Protein AF-A0A7X9JJW7-F1 (afdb_monomer)

Foldseek 3Di:
DVVVVVVCVVVVVDDDDDDPDDDDDQDDPDPDPPCSVVVVVVVCVVCVVPDDDDDDDPLPQAPDDDDDDDDPPDDSNHRD

Radius of gyration: 15.91 Å; Cα contacts (8 Å, |Δi|>4): 35; chains: 1; bounding box: 42×30×34 Å

Solvent-accessible surface area (backbone atoms only — not comparable to full-atom values): 5626 Å² total; per-residue (Å²): 136,60,64,65,62,51,49,36,49,76,70,62,74,46,90,80,87,86,68,102,60,95,82,86,88,89,82,74,96,67,90,70,94,74,56,58,66,66,50,51,52,52,54,48,66,71,41,55,87,79,40,94,80,83,87,88,75,90,36,66,88,27,76,59,75,81,91,78,88,87,55,95,86,58,48,58,58,59,54,60

pLDDT: mean 85.74, std 8.98, range [55.62, 95.06]

Secondary structure (DSSP, 8-state):
--HHHHHHHHTT-SPP---SS-------SSSS--SHHHHHHHHHHHHTTTS--------TT-S--S-----TT--HHHH-

Mean predicted aligned error: 6.74 Å

Structure (mmCIF, N/CA/C/O backbone):
data_AF-A0A7X9JJW7-F1
#
_entry.id   AF-A0A7X9JJW7-F1
#
loop_
_atom_site.group_PDB
_atom_site.id
_atom_site.type_symbol
_atom_site.label_atom_id
_atom_site.label_alt_id
_atom_site.label_comp_id
_atom_site.label_asym_id
_atom_site.label_entity_id
_atom_site.label_seq_id
_atom_site.pdbx_PDB_ins_code
_atom_site.Cartn_x
_atom_site.Cartn_y
_atom_site.Cartn_z
_atom_site.occupancy
_atom_site.B_iso_or_equiv
_atom_site.auth_seq_id
_atom_site.auth_comp_id
_atom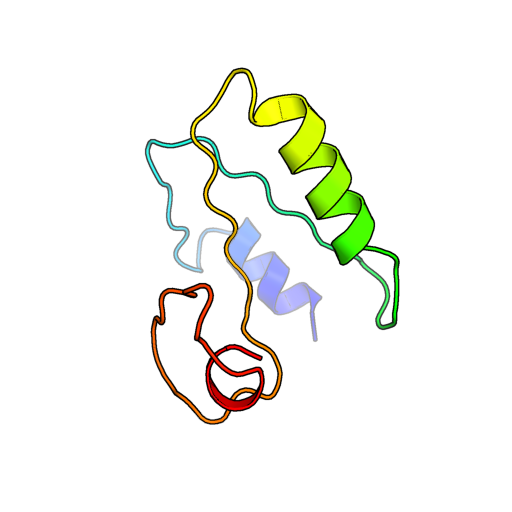_site.auth_asym_id
_atom_site.auth_atom_id
_atom_site.pdbx_PDB_model_num
ATOM 1 N N . MET A 1 1 ? 21.246 -2.576 -13.940 1.00 55.62 1 MET A N 1
ATOM 2 C CA . MET A 1 1 ? 21.051 -1.106 -13.963 1.00 55.62 1 MET A CA 1
ATOM 3 C C . MET A 1 1 ? 20.116 -0.641 -12.825 1.00 55.62 1 MET A C 1
ATOM 5 O O . MET A 1 1 ? 19.209 0.144 -13.048 1.00 55.62 1 MET A O 1
ATOM 9 N N . VAL A 1 2 ? 20.326 -1.125 -11.589 1.00 67.06 2 VAL A N 1
ATOM 10 C CA . VAL A 1 2 ? 19.565 -0.711 -10.382 1.00 67.06 2 VAL A CA 1
ATOM 11 C C . VAL A 1 2 ? 20.401 0.259 -9.532 1.00 67.06 2 VAL A C 1
ATOM 13 O O . VAL A 1 2 ? 19.883 1.257 -9.037 1.00 67.06 2 VAL A O 1
ATOM 16 N N . GLY A 1 3 ? 21.721 0.029 -9.467 1.00 75.69 3 GLY A N 1
ATOM 17 C CA . GLY A 1 3 ? 22.660 0.843 -8.689 1.00 75.69 3 GLY A CA 1
ATOM 18 C C . GLY A 1 3 ? 22.716 2.316 -9.096 1.00 75.69 3 GLY A C 1
ATOM 19 O O . GLY A 1 3 ? 22.740 3.169 -8.223 1.00 75.69 3 GLY A O 1
ATOM 20 N N . PHE A 1 4 ? 22.639 2.635 -10.394 1.00 86.06 4 PHE A N 1
ATOM 21 C CA . PHE A 1 4 ? 22.657 4.031 -10.856 1.00 86.06 4 PHE A CA 1
ATOM 22 C C . PHE A 1 4 ? 21.447 4.825 -10.346 1.00 86.06 4 PHE A C 1
ATOM 24 O O . PHE A 1 4 ? 21.600 5.915 -9.808 1.00 86.06 4 PHE A O 1
ATOM 31 N N . ARG A 1 5 ? 20.239 4.250 -10.420 1.00 84.94 5 ARG A N 1
ATOM 32 C CA . ARG A 1 5 ? 19.028 4.886 -9.881 1.00 84.94 5 ARG A CA 1
ATOM 33 C C . ARG A 1 5 ? 19.119 5.064 -8.363 1.00 84.94 5 ARG A C 1
ATOM 35 O O . ARG A 1 5 ? 18.766 6.127 -7.872 1.00 84.94 5 ARG A O 1
ATOM 42 N N . HIS A 1 6 ? 19.596 4.054 -7.631 1.00 84.75 6 HIS A N 1
ATOM 43 C CA . HIS A 1 6 ? 19.792 4.160 -6.178 1.00 84.75 6 HIS A CA 1
ATOM 44 C C . HIS A 1 6 ? 20.815 5.246 -5.823 1.00 84.75 6 HIS A C 1
ATOM 46 O O . HIS A 1 6 ? 20.571 6.041 -4.925 1.00 84.75 6 HIS A O 1
ATOM 52 N N . MET A 1 7 ? 21.916 5.326 -6.572 1.00 84.81 7 MET A N 1
ATOM 53 C CA . MET A 1 7 ? 22.943 6.352 -6.404 1.00 84.81 7 MET A CA 1
ATOM 54 C C . MET A 1 7 ? 22.368 7.763 -6.579 1.00 84.81 7 MET A C 1
ATOM 56 O O . MET A 1 7 ? 22.641 8.626 -5.756 1.00 84.81 7 MET A O 1
ATOM 60 N N . LEU A 1 8 ? 21.513 7.987 -7.583 1.00 87.62 8 LEU A N 1
ATOM 61 C CA . LEU A 1 8 ? 20.862 9.286 -7.792 1.00 87.62 8 LEU A CA 1
ATOM 62 C C . LEU A 1 8 ? 19.898 9.679 -6.656 1.00 87.62 8 LEU A C 1
ATOM 64 O O . LEU A 1 8 ? 19.789 10.864 -6.349 1.00 87.62 8 LEU A O 1
ATOM 68 N N . TYR A 1 9 ? 19.213 8.718 -6.023 1.00 86.31 9 TYR A N 1
ATOM 69 C CA . TYR A 1 9 ? 18.427 8.993 -4.810 1.00 86.31 9 TYR A CA 1
ATOM 70 C C . TYR A 1 9 ? 19.331 9.295 -3.609 1.00 86.31 9 TYR A C 1
ATOM 72 O O . TYR A 1 9 ? 19.086 10.266 -2.904 1.00 86.31 9 TYR A O 1
ATOM 80 N N . ASN A 1 10 ? 20.403 8.521 -3.410 1.00 85.62 10 ASN A N 1
ATOM 81 C CA . ASN A 1 10 ? 21.343 8.726 -2.301 1.00 85.62 10 ASN A CA 1
ATOM 82 C C . ASN A 1 10 ? 22.094 10.063 -2.400 1.00 85.62 10 ASN A C 1
ATOM 84 O O . ASN A 1 10 ? 22.404 10.668 -1.382 1.00 85.62 10 ASN A O 1
ATOM 88 N N . MET A 1 11 ? 22.380 10.528 -3.619 1.00 88.06 11 MET A N 1
ATOM 89 C CA . MET A 1 11 ? 23.003 11.830 -3.883 1.00 88.06 11 MET A CA 1
ATOM 90 C C . MET A 1 11 ? 22.008 13.003 -3.805 1.00 88.06 11 MET A C 1
ATOM 92 O O . MET A 1 11 ? 22.406 14.140 -4.031 1.00 88.06 11 MET A O 1
ATOM 96 N N . GLY A 1 12 ? 20.718 12.750 -3.543 1.00 84.25 12 GLY A N 1
ATOM 97 C CA . GLY A 1 12 ? 19.681 13.788 -3.487 1.00 84.25 12 GLY A CA 1
ATOM 98 C C . GLY A 1 12 ? 19.329 14.417 -4.842 1.00 84.25 12 GLY A C 1
ATOM 99 O O . GLY A 1 12 ? 18.651 15.438 -4.887 1.00 84.25 12 GLY A O 1
ATOM 100 N N . ILE A 1 13 ? 19.774 13.821 -5.954 1.00 88.69 13 ILE A N 1
ATOM 101 C CA . ILE A 1 13 ? 19.527 14.333 -7.313 1.00 88.69 13 ILE A CA 1
ATOM 102 C C . ILE A 1 13 ? 18.071 14.083 -7.725 1.00 88.69 13 ILE A C 1
ATOM 104 O O . ILE A 1 13 ? 17.457 14.900 -8.409 1.00 88.69 13 ILE A O 1
ATOM 108 N N . LEU A 1 14 ? 17.507 12.940 -7.325 1.00 86.56 14 LEU A N 1
ATOM 109 C CA . LEU A 1 14 ? 16.099 12.630 -7.564 1.00 86.56 14 LEU A CA 1
ATOM 110 C C . LEU 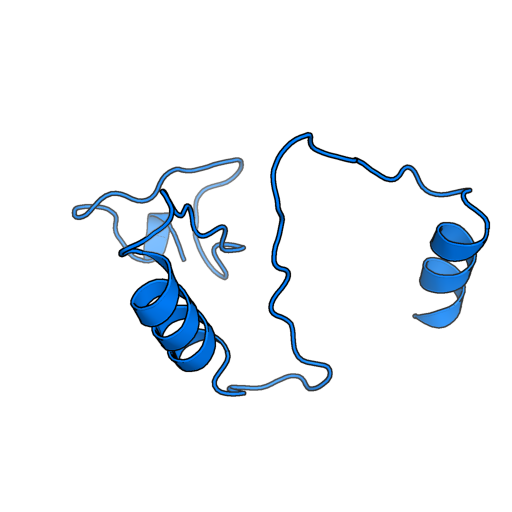A 1 14 ? 15.229 13.181 -6.437 1.00 86.56 14 LEU A C 1
ATOM 112 O O . LEU A 1 14 ? 15.508 12.971 -5.260 1.00 86.56 14 LEU A O 1
ATOM 116 N N . GLN A 1 15 ? 14.132 13.833 -6.820 1.00 82.44 15 GLN A N 1
ATOM 117 C CA . GLN A 1 15 ? 13.209 14.462 -5.886 1.00 82.44 15 GLN A CA 1
ATOM 118 C C . GLN A 1 15 ? 12.572 13.423 -4.950 1.00 82.44 15 GLN A C 1
ATOM 120 O O . GLN A 1 15 ? 11.930 12.465 -5.398 1.00 82.44 15 GLN A O 1
ATOM 125 N N . MET A 1 16 ? 12.731 13.641 -3.647 1.00 83.62 16 MET A N 1
ATOM 126 C CA . MET A 1 16 ? 12.060 12.887 -2.594 1.00 83.62 16 MET A CA 1
ATOM 127 C C . MET A 1 16 ? 10.828 13.668 -2.136 1.00 83.62 16 MET A C 1
ATOM 129 O O . MET A 1 16 ? 10.841 14.898 -2.099 1.00 83.62 16 MET A O 1
ATOM 133 N N . LYS A 1 17 ? 9.739 12.960 -1.843 1.00 88.31 17 LYS A N 1
ATOM 134 C CA . LYS A 1 17 ? 8.529 13.560 -1.280 1.00 88.31 17 LYS A CA 1
ATOM 135 C C . LYS A 1 17 ? 8.377 13.073 0.146 1.00 88.31 17 LYS A C 1
ATOM 137 O O . LYS A 1 17 ? 8.344 11.866 0.372 1.00 88.31 17 LYS A O 1
ATOM 142 N N . GLU A 1 18 ? 8.262 14.018 1.062 1.00 86.88 18 GLU A N 1
ATOM 143 C CA . GLU A 1 18 ? 7.962 13.762 2.462 1.00 86.88 18 GLU A CA 1
ATOM 144 C C . GLU A 1 18 ? 6.513 14.140 2.743 1.00 86.88 18 GLU A C 1
ATOM 146 O O . GLU A 1 18 ? 5.953 15.049 2.125 1.00 86.88 18 GLU A O 1
ATOM 151 N N . TYR A 1 19 ? 5.900 13.411 3.666 1.00 88.81 19 TYR A N 1
ATOM 152 C CA . TYR A 1 19 ? 4.527 13.633 4.085 1.00 88.81 19 TYR A CA 1
ATOM 153 C C . TYR A 1 19 ? 4.503 13.772 5.609 1.00 88.81 19 TYR A C 1
ATOM 155 O O . TYR A 1 19 ? 5.262 13.079 6.284 1.00 88.81 19 TYR A O 1
ATOM 163 N N . PRO A 1 20 ? 3.618 14.610 6.175 1.00 90.62 20 PRO A N 1
ATOM 164 C CA . PRO A 1 20 ? 3.535 14.835 7.621 1.00 90.62 20 PRO A CA 1
ATOM 165 C C . PRO A 1 20 ? 2.867 13.675 8.386 1.00 90.62 20 PRO A C 1
ATOM 167 O O . PRO A 1 20 ? 2.497 13.835 9.545 1.00 90.62 20 PRO A O 1
ATOM 170 N N . LEU A 1 21 ? 2.671 12.522 7.740 1.00 91.75 21 LEU A N 1
ATOM 171 C CA . LEU A 1 21 ? 2.021 11.339 8.298 1.00 91.75 21 LEU A CA 1
ATOM 172 C C . LEU A 1 21 ? 2.980 10.140 8.282 1.00 91.75 21 LEU A C 1
ATOM 174 O O . LEU A 1 21 ? 3.807 10.038 7.372 1.00 91.75 21 LEU A O 1
ATOM 178 N N . PRO A 1 22 ? 2.876 9.219 9.256 1.00 89.81 22 PRO A N 1
ATOM 179 C CA . PRO A 1 22 ? 3.714 8.028 9.285 1.00 89.81 22 PRO A CA 1
ATOM 180 C C . PRO A 1 22 ? 3.408 7.128 8.081 1.00 89.81 22 PRO A C 1
ATOM 182 O O . PRO A 1 22 ? 2.258 6.764 7.839 1.00 89.81 22 PRO A O 1
ATOM 185 N N . ILE A 1 23 ? 4.447 6.753 7.329 1.00 91.38 23 ILE A N 1
ATOM 186 C CA . ILE A 1 23 ? 4.339 5.879 6.153 1.00 91.38 23 ILE A CA 1
ATOM 187 C C . ILE A 1 23 ? 5.108 4.586 6.414 1.00 91.38 23 ILE A C 1
ATOM 189 O O . ILE A 1 23 ? 6.310 4.611 6.677 1.00 91.38 23 ILE A O 1
ATOM 193 N N . LEU A 1 24 ? 4.421 3.451 6.274 1.00 90.50 24 LEU A N 1
ATOM 194 C CA . LEU A 1 24 ? 5.023 2.123 6.341 1.00 90.50 24 LEU A CA 1
ATOM 195 C C . LEU A 1 24 ? 5.084 1.494 4.943 1.00 90.50 24 LEU A C 1
ATOM 197 O O . LEU A 1 24 ? 4.061 1.142 4.356 1.00 90.50 24 LEU A O 1
ATOM 201 N N . CYS A 1 25 ? 6.294 1.324 4.411 1.00 88.81 25 CYS A N 1
ATOM 202 C CA . CYS A 1 25 ? 6.521 0.691 3.112 1.00 88.81 25 CYS A CA 1
ATOM 203 C C . CYS A 1 25 ? 6.781 -0.813 3.273 1.00 88.81 25 CYS A C 1
ATOM 205 O O . CYS A 1 25 ? 7.845 -1.210 3.742 1.00 88.81 25 CYS A O 1
ATOM 207 N N . VAL A 1 26 ? 5.849 -1.657 2.818 1.00 86.88 26 VAL A N 1
ATOM 208 C CA . VAL A 1 26 ? 6.018 -3.121 2.808 1.00 86.88 26 VAL A CA 1
ATOM 209 C C . VAL A 1 26 ? 6.433 -3.589 1.411 1.00 86.88 26 VAL A C 1
ATOM 211 O O . VAL A 1 26 ? 5.660 -3.530 0.455 1.00 86.88 26 VAL A O 1
ATOM 214 N N . GLY A 1 27 ? 7.675 -4.055 1.283 1.00 82.19 27 GLY A N 1
ATOM 215 C CA . GLY A 1 27 ? 8.265 -4.526 0.028 1.00 82.19 27 GLY A CA 1
ATOM 216 C C . GLY A 1 27 ? 8.853 -5.931 0.143 1.00 82.19 27 GLY A C 1
ATOM 217 O O . GLY A 1 27 ? 8.928 -6.502 1.223 1.00 82.19 27 GLY A O 1
ATOM 218 N N . ASN A 1 28 ? 9.277 -6.503 -0.986 1.00 77.00 28 ASN A N 1
ATOM 219 C CA . ASN A 1 28 ? 10.128 -7.693 -0.991 1.00 77.00 28 ASN A CA 1
ATOM 220 C C . ASN A 1 28 ? 11.256 -7.511 -2.004 1.00 77.00 28 ASN A C 1
ATOM 222 O O . ASN A 1 28 ? 11.046 -6.876 -3.037 1.00 77.00 28 ASN A O 1
ATOM 226 N N . ILE A 1 29 ? 12.409 -8.113 -1.727 1.00 71.12 29 ILE A N 1
ATOM 227 C CA . ILE A 1 29 ? 13.585 -8.084 -2.605 1.00 71.12 29 ILE A CA 1
ATOM 228 C C . ILE A 1 29 ? 13.417 -9.085 -3.765 1.00 71.12 29 ILE A C 1
ATOM 230 O O . ILE A 1 29 ? 13.881 -8.837 -4.876 1.00 71.12 29 ILE A O 1
ATOM 234 N N . THR A 1 30 ? 12.685 -10.181 -3.539 1.00 68.94 30 THR A N 1
ATOM 235 C CA . THR A 1 30 ? 12.469 -11.257 -4.521 1.00 68.94 30 THR A CA 1
ATOM 236 C C . THR A 1 30 ? 11.163 -11.081 -5.307 1.00 68.94 30 THR A C 1
ATOM 238 O O . THR A 1 30 ? 10.116 -10.727 -4.746 1.00 68.94 30 THR A O 1
ATOM 241 N N . VAL A 1 31 ? 11.200 -11.383 -6.610 1.00 57.16 31 VAL A N 1
ATOM 242 C CA . VAL A 1 31 ? 10.009 -11.466 -7.474 1.00 57.16 31 VAL A CA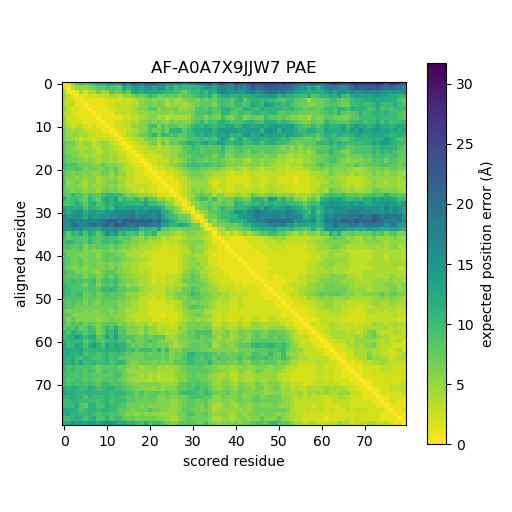 1
ATOM 243 C C . VAL A 1 31 ? 9.283 -12.801 -7.249 1.00 57.16 31 VAL A C 1
ATOM 245 O O . VAL A 1 31 ? 9.903 -13.856 -7.299 1.00 57.16 31 VAL A O 1
ATOM 248 N N . GLY A 1 32 ? 7.977 -12.766 -6.960 1.00 60.59 32 GLY A N 1
ATOM 249 C CA . GLY A 1 32 ? 7.170 -13.960 -6.661 1.00 60.59 32 GLY A CA 1
ATOM 250 C C . GLY A 1 32 ? 6.144 -13.742 -5.542 1.00 60.59 32 GLY A C 1
ATOM 251 O O . GLY A 1 32 ? 6.134 -12.690 -4.897 1.00 60.59 32 GLY A O 1
ATOM 252 N N . GLY A 1 33 ? 5.263 -14.728 -5.329 1.00 61.53 33 GLY A N 1
ATOM 253 C CA . GLY A 1 33 ? 4.222 -14.741 -4.292 1.00 61.53 33 GLY A CA 1
ATOM 254 C C . GLY A 1 33 ? 4.811 -14.834 -2.885 1.00 61.53 33 GLY A C 1
ATOM 255 O O . GLY A 1 33 ? 4.817 -15.887 -2.267 1.00 61.53 33 GLY A O 1
ATOM 256 N N . THR A 1 34 ? 5.352 -13.727 -2.388 1.00 59.59 34 THR A N 1
ATOM 257 C CA . THR A 1 34 ? 6.202 -13.701 -1.188 1.00 59.59 34 THR A CA 1
ATOM 258 C C . THR A 1 34 ? 5.435 -13.325 0.076 1.00 59.59 34 THR A C 1
ATOM 260 O O . THR A 1 34 ? 5.960 -12.604 0.917 1.00 59.59 34 THR A O 1
ATOM 263 N N . GLY A 1 35 ? 4.155 -13.696 0.160 1.00 70.75 35 GLY A N 1
ATOM 264 C CA . GLY A 1 35 ? 3.332 -13.451 1.349 1.00 70.75 35 GLY A CA 1
ATOM 265 C C . GLY A 1 35 ? 3.146 -11.976 1.740 1.00 70.75 35 GLY A C 1
ATOM 266 O O . GLY A 1 35 ? 2.752 -11.701 2.867 1.00 70.75 35 GLY A O 1
ATOM 267 N N . LYS A 1 36 ? 3.400 -11.012 0.840 1.00 82.75 36 LYS A N 1
ATOM 268 C CA . LYS A 1 36 ? 3.249 -9.577 1.154 1.00 82.75 36 LYS A CA 1
ATOM 269 C C . LYS A 1 36 ? 1.821 -9.232 1.575 1.00 82.75 36 LYS A C 1
ATOM 271 O O . LYS A 1 36 ? 1.648 -8.536 2.562 1.00 82.75 36 LYS A O 1
ATOM 276 N N . THR A 1 37 ? 0.818 -9.747 0.863 1.00 83.44 37 THR A N 1
ATOM 277 C CA . THR A 1 37 ? -0.600 -9.511 1.178 1.00 83.44 37 THR A CA 1
ATOM 278 C C . THR A 1 37 ? -0.978 -9.995 2.584 1.00 83.44 37 THR A C 1
ATOM 280 O O . THR A 1 37 ? -1.398 -9.152 3.372 1.00 83.44 37 THR A O 1
ATOM 283 N N . PRO A 1 38 ? -0.747 -11.269 2.973 1.00 85.38 38 PRO A N 1
ATOM 284 C CA . PRO A 1 38 ? -1.057 -11.703 4.337 1.00 85.38 38 PRO A CA 1
ATOM 285 C C . PRO A 1 38 ? -0.223 -10.976 5.404 1.00 85.38 38 PRO A C 1
ATOM 287 O O . PRO A 1 38 ? -0.703 -10.752 6.510 1.00 85.38 38 PRO A O 1
ATOM 290 N N . HIS A 1 39 ? 1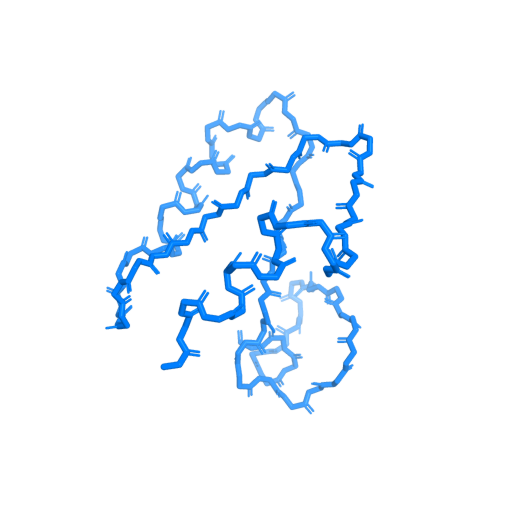.003 -10.546 5.084 1.00 88.56 39 HIS A N 1
ATOM 291 C CA . HIS A 1 39 ? 1.806 -9.745 6.010 1.00 88.56 39 HIS A CA 1
ATOM 292 C C . HIS A 1 39 ? 1.235 -8.333 6.224 1.00 88.56 39 HIS A C 1
ATOM 294 O O . HIS A 1 39 ? 1.161 -7.867 7.358 1.00 88.56 39 HIS A O 1
ATOM 300 N N . VAL A 1 40 ? 0.788 -7.664 5.155 1.00 90.56 40 VAL A N 1
ATOM 301 C CA . VAL A 1 40 ? 0.106 -6.363 5.250 1.00 90.56 40 VAL A CA 1
ATOM 302 C C . VAL A 1 40 ? -1.178 -6.500 6.065 1.00 90.56 40 VAL A C 1
ATOM 304 O O . VAL A 1 40 ? -1.407 -5.690 6.957 1.00 90.56 40 VAL A O 1
ATOM 307 N N . GLU A 1 41 ? -1.979 -7.541 5.828 1.00 90.50 41 GLU A N 1
ATOM 308 C CA . GLU A 1 41 ? -3.192 -7.800 6.615 1.00 90.50 41 GLU A CA 1
ATOM 309 C C . GLU A 1 41 ? -2.892 -7.988 8.107 1.00 90.50 41 GLU A C 1
ATOM 311 O O . GLU A 1 41 ? -3.612 -7.446 8.944 1.00 90.50 41 GLU A O 1
ATOM 316 N N . ALA A 1 42 ? -1.822 -8.709 8.457 1.00 91.62 42 ALA 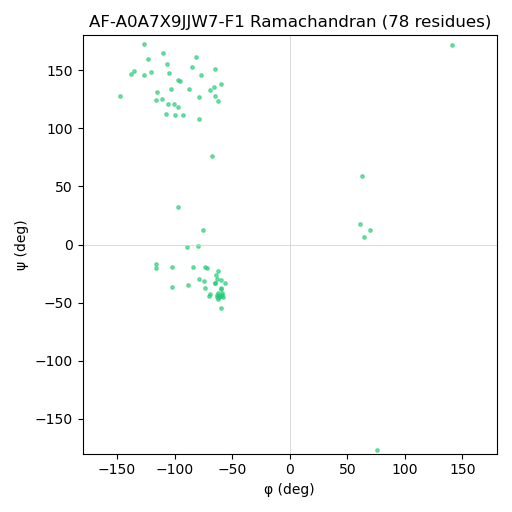A N 1
ATOM 317 C CA . ALA A 1 42 ? -1.408 -8.878 9.849 1.00 91.62 42 ALA A CA 1
ATOM 318 C C . ALA A 1 42 ? -1.040 -7.537 10.508 1.00 91.62 42 ALA A C 1
ATOM 320 O O . ALA A 1 42 ? -1.503 -7.249 11.610 1.00 91.62 42 ALA A O 1
ATOM 321 N N . ILE A 1 43 ? -0.275 -6.686 9.815 1.00 92.12 43 ILE A N 1
ATOM 322 C CA . ILE A 1 43 ? 0.088 -5.349 10.310 1.00 92.12 43 ILE A CA 1
ATOM 323 C C . ILE A 1 43 ? -1.159 -4.484 10.511 1.00 92.12 43 ILE A C 1
ATOM 325 O O . ILE A 1 43 ? -1.314 -3.863 11.561 1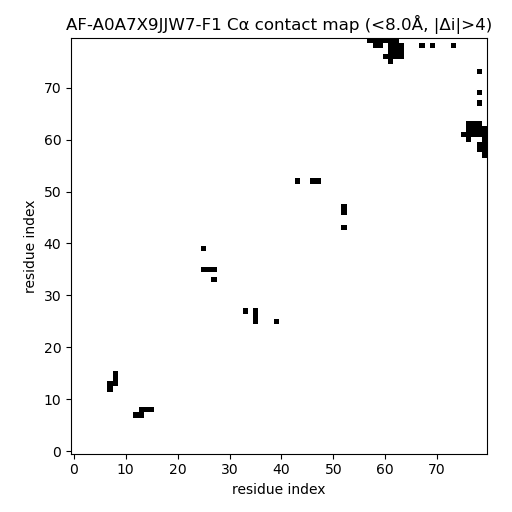.00 92.12 43 ILE A O 1
ATOM 329 N N . VAL A 1 44 ? -2.062 -4.456 9.524 1.00 93.19 44 VAL A N 1
ATOM 330 C CA . VAL A 1 44 ? -3.315 -3.696 9.619 1.00 93.19 44 VAL A CA 1
ATOM 331 C C . VAL A 1 44 ? -4.121 -4.171 10.823 1.00 93.19 44 VAL A C 1
ATOM 333 O O . VAL A 1 44 ? -4.563 -3.345 11.612 1.00 93.19 44 VAL A O 1
ATOM 336 N N . ARG A 1 45 ? -4.243 -5.489 11.030 1.00 94.12 45 ARG A N 1
ATOM 337 C CA . ARG A 1 45 ? -4.976 -6.052 12.172 1.00 94.12 45 ARG A CA 1
ATOM 338 C C . ARG A 1 45 ? -4.419 -5.623 13.526 1.00 94.12 45 ARG A C 1
ATOM 340 O O . ARG A 1 45 ? -5.207 -5.390 14.431 1.00 94.12 45 ARG A O 1
ATOM 347 N N . MET A 1 46 ? -3.098 -5.515 13.654 1.00 93.50 46 MET A N 1
ATOM 348 C CA . MET A 1 46 ? -2.441 -5.096 14.897 1.00 93.50 46 MET A CA 1
ATOM 349 C C . MET A 1 46 ? -2.569 -3.594 15.168 1.00 93.50 46 MET A C 1
ATOM 351 O O . MET A 1 46 ? -2.565 -3.177 16.320 1.00 93.50 46 MET A O 1
ATOM 355 N N . LEU A 1 47 ? -2.629 -2.773 14.119 1.00 93.50 47 LEU A N 1
ATOM 356 C CA . LEU A 1 47 ? -2.561 -1.317 14.252 1.00 93.50 47 LEU A CA 1
ATOM 357 C C . LEU A 1 47 ? -3.924 -0.626 14.121 1.00 93.50 47 LEU A C 1
ATOM 359 O O . LEU A 1 47 ? -4.060 0.509 14.572 1.00 93.50 47 LEU A O 1
ATOM 363 N N . GLN A 1 48 ? -4.930 -1.280 13.534 1.00 94.75 48 GLN A N 1
ATOM 364 C CA . GLN A 1 48 ? -6.254 -0.684 13.300 1.00 94.75 48 GLN A CA 1
ATOM 365 C C . GLN A 1 48 ? -6.990 -0.297 14.592 1.00 94.75 48 GLN A C 1
ATOM 367 O O . GLN A 1 48 ? -7.857 0.567 14.554 1.00 94.75 48 GLN A O 1
ATOM 372 N N . GLU A 1 49 ? -6.648 -0.904 15.735 1.00 94.62 49 GLU A N 1
ATOM 373 C CA . GLU A 1 49 ? -7.232 -0.549 17.039 1.00 94.62 49 GLU A CA 1
ATOM 374 C C . GLU A 1 49 ? -6.700 0.787 17.581 1.00 94.62 49 GLU A C 1
ATOM 376 O O . GLU A 1 49 ? -7.327 1.412 18.434 1.00 94.62 49 GLU A O 1
ATOM 381 N N . HIS A 1 50 ? -5.549 1.242 17.078 1.00 95.06 50 HIS A N 1
ATOM 382 C CA . HIS A 1 50 ? -4.854 2.433 17.568 1.00 95.06 50 HIS A CA 1
ATOM 383 C C . HIS A 1 50 ? -4.753 3.554 16.525 1.00 95.06 50 HIS A C 1
ATOM 385 O O . HIS A 1 50 ? -4.541 4.709 16.891 1.00 95.06 50 HIS A O 1
ATOM 391 N N . TYR A 1 51 ? -4.897 3.238 15.234 1.00 93.50 51 TYR A N 1
ATOM 392 C CA . TYR A 1 51 ? -4.682 4.176 14.134 1.00 93.50 51 TYR A CA 1
ATOM 393 C C . TYR A 1 51 ? -5.754 4.051 13.048 1.00 93.50 51 TYR A C 1
ATOM 395 O O . TYR A 1 51 ? -6.200 2.958 12.711 1.00 93.50 51 TYR A O 1
ATOM 403 N N . ASN A 1 52 ? -6.081 5.180 12.412 1.00 93.12 52 ASN A N 1
ATOM 404 C CA . ASN A 1 52 ? -6.833 5.194 11.158 1.00 93.12 52 ASN A CA 1
ATOM 405 C C . ASN A 1 52 ? -5.883 4.849 10.007 1.00 93.12 52 ASN A C 1
ATOM 407 O O . ASN A 1 52 ? -5.019 5.650 9.647 1.00 93.12 52 ASN A O 1
ATOM 411 N N . ILE A 1 53 ? -6.020 3.646 9.452 1.00 93.12 53 ILE A N 1
ATOM 412 C CA . ILE A 1 53 ? -5.088 3.113 8.454 1.00 93.12 53 ILE A CA 1
ATOM 413 C C . ILE A 1 53 ? -5.692 3.204 7.057 1.00 93.12 53 ILE A C 1
ATOM 415 O O . ILE A 1 53 ? -6.818 2.774 6.824 1.00 93.12 53 ILE A O 1
ATOM 419 N N . ALA A 1 54 ? -4.892 3.685 6.107 1.00 92.50 54 ALA A N 1
ATOM 420 C CA . ALA A 1 54 ? -5.162 3.572 4.681 1.00 92.50 54 ALA A CA 1
ATOM 421 C C . ALA A 1 54 ? -4.086 2.699 4.023 1.00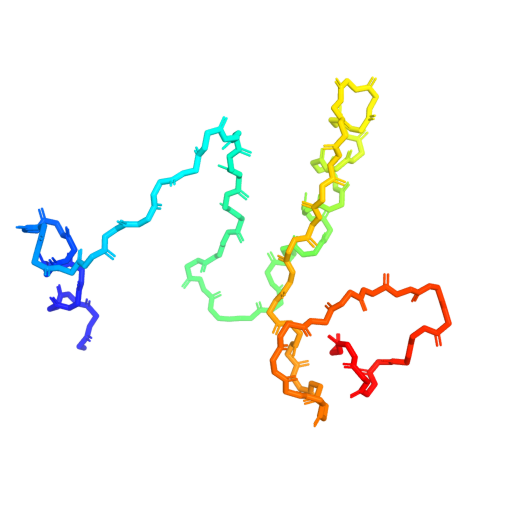 92.50 54 ALA A C 1
ATOM 423 O O . ALA A 1 54 ? -2.889 2.913 4.224 1.00 92.50 54 ALA A O 1
ATOM 424 N N . VAL A 1 55 ? -4.506 1.721 3.218 1.00 91.56 55 VAL A N 1
ATOM 425 C CA . VAL A 1 55 ? -3.594 0.840 2.478 1.00 91.56 55 VAL A CA 1
ATOM 426 C C . VAL A 1 55 ? -3.504 1.313 1.033 1.00 91.56 55 VAL A C 1
ATOM 428 O O . VAL A 1 55 ? -4.501 1.343 0.316 1.00 91.56 55 VAL A O 1
ATOM 431 N N . LEU A 1 56 ? -2.295 1.649 0.580 1.00 91.00 56 LEU A N 1
ATOM 432 C CA .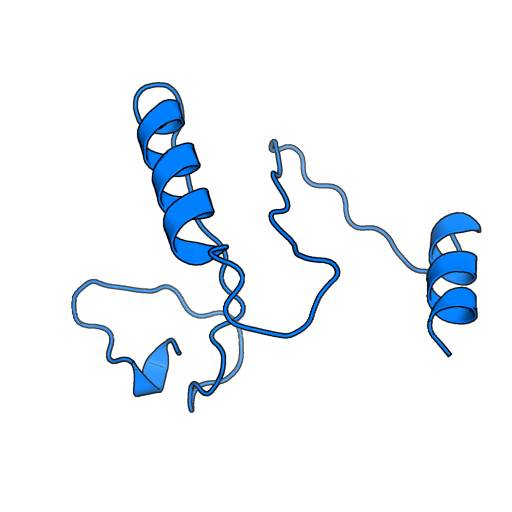 LEU A 1 56 ? -2.039 1.978 -0.820 1.00 91.00 56 LEU A CA 1
ATOM 433 C C . LEU A 1 56 ? -1.499 0.751 -1.556 1.00 91.00 56 LEU A C 1
ATOM 435 O O . LEU A 1 56 ? -0.412 0.255 -1.263 1.00 91.00 56 LEU A O 1
ATOM 439 N N . SER A 1 57 ? -2.245 0.298 -2.563 1.00 89.00 57 SER A N 1
ATOM 440 C CA . SER A 1 57 ? -1.812 -0.737 -3.503 1.00 89.00 57 SER A CA 1
ATOM 441 C C . SER A 1 57 ? -1.490 -0.134 -4.869 1.00 89.00 57 SER A C 1
ATOM 443 O O . SER A 1 57 ? -2.020 0.902 -5.267 1.00 89.00 57 SER A O 1
ATOM 445 N N . ARG A 1 58 ? -0.631 -0.814 -5.634 1.00 86.19 58 ARG A N 1
ATOM 446 C CA . ARG A 1 58 ? -0.307 -0.429 -7.016 1.00 86.19 58 ARG A CA 1
ATOM 447 C C . ARG A 1 58 ? -1.467 -0.696 -7.990 1.00 86.19 58 ARG A C 1
ATOM 449 O O . ARG A 1 58 ? -1.474 -0.117 -9.076 1.00 86.19 58 ARG A O 1
ATOM 456 N N . GLY A 1 59 ? -2.404 -1.578 -7.630 1.00 81.75 59 GLY A N 1
ATOM 457 C CA . GLY A 1 59 ? -3.501 -2.018 -8.500 1.00 81.75 59 GLY A CA 1
ATOM 458 C C . GLY A 1 59 ? -2.991 -2.741 -9.748 1.00 81.75 59 GLY A C 1
ATOM 459 O O . GLY A 1 59 ? -3.156 -2.272 -10.876 1.00 81.75 59 GLY A O 1
ATOM 460 N N . TYR A 1 60 ? -2.255 -3.837 -9.546 1.00 80.50 60 TYR A N 1
ATOM 461 C CA . TYR A 1 60 ? -1.611 -4.581 -10.630 1.00 80.50 60 TYR A CA 1
ATOM 462 C C . TYR A 1 60 ? -2.662 -5.213 -11.558 1.00 80.50 60 TYR A C 1
ATOM 464 O O . TYR A 1 60 ? -3.619 -5.797 -11.081 1.00 80.50 60 TYR A O 1
ATOM 472 N N . LYS A 1 61 ? -2.474 -5.116 -12.883 1.00 84.25 61 LYS A N 1
ATOM 473 C CA . LYS A 1 61 ? -3.388 -5.634 -13.932 1.00 84.25 61 LYS A CA 1
ATOM 474 C C . LYS A 1 61 ? -4.793 -5.006 -14.020 1.00 84.25 61 LYS A C 1
ATOM 476 O O . LYS A 1 61 ? -5.574 -5.446 -14.864 1.00 84.25 61 LYS A O 1
ATOM 481 N N . ARG A 1 62 ? -5.107 -3.947 -13.267 1.00 88.81 62 ARG A N 1
ATOM 482 C CA . ARG A 1 62 ? -6.368 -3.212 -13.466 1.00 88.81 62 ARG A CA 1
ATOM 483 C C . ARG A 1 62 ? -6.429 -2.527 -14.835 1.00 88.81 62 ARG A C 1
ATOM 485 O O . ARG A 1 62 ? -5.406 -2.118 -15.385 1.00 88.81 62 ARG A O 1
ATOM 492 N N . LYS A 1 63 ? -7.640 -2.355 -15.366 1.00 87.81 63 LYS A N 1
ATOM 493 C CA . LYS A 1 63 ? -7.907 -1.678 -16.650 1.00 87.81 63 LYS A CA 1
ATOM 494 C C . LYS A 1 63 ? -7.994 -0.153 -16.527 1.00 87.81 63 LYS A C 1
ATOM 496 O O . LYS A 1 63 ? -7.866 0.551 -17.526 1.00 87.81 63 LYS A O 1
ATOM 501 N N . THR A 1 64 ? -8.223 0.362 -15.321 1.00 89.69 64 THR A N 1
ATOM 502 C CA . THR A 1 64 ? -8.344 1.804 -15.055 1.00 89.69 64 THR A CA 1
ATOM 503 C C . THR A 1 64 ? -6.966 2.474 -14.926 1.00 89.69 64 THR A C 1
ATOM 505 O O . THR A 1 64 ? -5.952 1.812 -14.705 1.00 89.69 64 THR A O 1
ATOM 508 N N . LYS A 1 65 ? -6.905 3.805 -15.070 1.00 87.88 65 LYS A N 1
ATOM 509 C CA . LYS A 1 65 ? -5.672 4.611 -14.951 1.00 87.88 65 LYS A CA 1
ATOM 510 C C . LYS A 1 65 ? -5.833 5.687 -13.875 1.00 87.88 65 LYS A C 1
ATOM 512 O O . LYS A 1 65 ? -6.952 6.049 -13.537 1.00 87.88 65 LYS A O 1
ATOM 517 N N . GLY A 1 66 ? -4.717 6.206 -13.360 1.00 89.38 66 GLY A N 1
ATOM 518 C CA . GLY A 1 66 ? -4.716 7.266 -12.341 1.00 89.38 66 GLY A CA 1
ATOM 519 C C . GLY A 1 66 ? -5.064 6.771 -10.935 1.00 89.38 66 GLY A C 1
ATOM 520 O O . GLY A 1 66 ? -5.209 5.568 -10.716 1.00 89.38 66 GLY A O 1
ATOM 521 N N . PHE A 1 67 ? -5.146 7.688 -9.973 1.00 90.06 67 PHE A N 1
ATOM 522 C CA . PHE A 1 67 ? -5.579 7.371 -8.610 1.00 90.06 67 PHE A CA 1
ATOM 523 C C . PHE A 1 67 ? -6.998 6.792 -8.620 1.00 90.06 67 PHE A C 1
ATOM 525 O O . PHE A 1 67 ? -7.855 7.268 -9.364 1.00 90.06 67 PHE A O 1
ATOM 532 N N . ARG A 1 68 ? -7.232 5.754 -7.814 1.00 90.50 68 ARG A N 1
ATOM 533 C CA . ARG A 1 68 ? -8.557 5.169 -7.641 1.00 90.50 68 ARG A CA 1
ATOM 534 C C . ARG A 1 68 ? -8.716 4.646 -6.222 1.00 90.50 68 ARG A C 1
ATOM 536 O O . ARG A 1 68 ? -7.885 3.868 -5.760 1.00 90.50 68 ARG A O 1
ATOM 543 N N . GLU A 1 69 ? -9.789 5.081 -5.583 1.00 93.00 69 GLU A N 1
ATOM 544 C CA . GLU A 1 69 ? -10.257 4.541 -4.314 1.00 93.00 69 GLU A CA 1
ATOM 545 C C . GLU A 1 69 ? -10.963 3.197 -4.540 1.00 93.00 69 GLU A C 1
ATOM 547 O O . GLU A 1 69 ? -11.569 2.971 -5.593 1.00 93.00 69 GLU A O 1
ATOM 552 N N . VAL A 1 70 ? -10.820 2.286 -3.578 1.00 91.88 70 VAL A N 1
ATOM 553 C CA . VAL A 1 70 ? -11.372 0.930 -3.638 1.00 91.88 70 VAL A CA 1
ATOM 554 C C . VAL A 1 70 ? -12.578 0.857 -2.714 1.00 91.88 70 VAL A C 1
ATOM 556 O O . VAL A 1 70 ? -12.446 1.073 -1.512 1.00 91.88 70 VAL A O 1
ATOM 559 N N . PHE A 1 71 ? -13.732 0.520 -3.279 1.00 92.44 71 PHE A N 1
ATOM 560 C CA . PHE A 1 71 ? -14.983 0.316 -2.553 1.00 92.44 71 PHE A CA 1
ATOM 561 C C . PHE A 1 71 ? -15.373 -1.166 -2.554 1.00 92.44 71 PHE A C 1
ATOM 563 O O . PHE A 1 71 ? -14.844 -1.958 -3.334 1.00 92.44 71 PHE A O 1
ATOM 570 N N . ILE A 1 72 ? -16.307 -1.551 -1.683 1.00 90.44 72 ILE A N 1
ATOM 571 C CA . ILE A 1 72 ? -16.761 -2.946 -1.517 1.00 90.44 72 ILE A CA 1
ATOM 572 C C . ILE A 1 72 ? -17.355 -3.531 -2.810 1.00 90.44 72 ILE A C 1
ATOM 574 O O . ILE A 1 72 ? -17.243 -4.727 -3.059 1.00 90.44 72 ILE A O 1
ATOM 578 N N . ASP A 1 73 ? -17.960 -2.690 -3.641 1.00 94.00 73 ASP A N 1
ATOM 579 C CA . ASP A 1 73 ? -18.555 -3.026 -4.935 1.00 94.00 73 ASP A CA 1
ATOM 580 C C . ASP A 1 73 ? -17.564 -2.927 -6.109 1.00 94.00 73 ASP A C 1
ATOM 582 O O . ASP A 1 73 ? -17.914 -3.241 -7.248 1.00 94.00 73 ASP A O 1
ATOM 586 N N . SER A 1 74 ? -16.319 -2.514 -5.855 1.00 90.94 74 SER A N 1
ATOM 587 C CA . SER A 1 74 ? -15.302 -2.398 -6.897 1.00 90.94 74 SER A CA 1
ATOM 588 C C . SER A 1 74 ? -14.875 -3.769 -7.412 1.00 90.94 74 SER A C 1
ATOM 590 O O . SER A 1 74 ? -14.539 -4.677 -6.652 1.00 90.94 74 SER A O 1
ATOM 592 N N . THR A 1 75 ? -14.812 -3.912 -8.732 1.00 91.31 75 THR A N 1
ATOM 593 C CA . THR A 1 75 ? -14.402 -5.173 -9.358 1.00 91.31 75 THR A CA 1
ATOM 594 C C . THR A 1 75 ? -12.880 -5.290 -9.461 1.00 91.31 75 THR A C 1
ATOM 596 O O . THR A 1 75 ? -12.171 -4.295 -9.626 1.00 91.31 75 THR A O 1
ATOM 599 N N . ALA A 1 76 ? -12.349 -6.518 -9.480 1.00 87.94 76 ALA A N 1
ATOM 600 C CA . ALA A 1 76 ? -10.912 -6.752 -9.683 1.00 87.94 76 ALA A CA 1
ATOM 601 C C . ALA A 1 7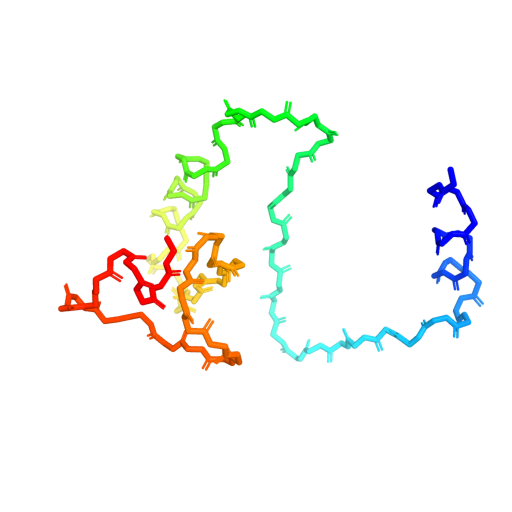6 ? -10.384 -6.115 -10.987 1.00 87.94 76 ALA A C 1
ATOM 603 O O . ALA A 1 76 ? -9.277 -5.589 -11.034 1.00 87.94 76 ALA A O 1
ATOM 604 N N . PHE A 1 77 ? -11.195 -6.058 -12.049 1.00 89.00 77 PHE A N 1
ATOM 605 C CA . PHE A 1 77 ? -10.802 -5.373 -13.286 1.00 89.00 77 PHE A CA 1
ATOM 606 C C . PHE A 1 77 ? -10.594 -3.865 -13.105 1.00 89.00 77 PHE A C 1
ATOM 608 O O . PHE A 1 77 ? -9.832 -3.257 -13.861 1.00 89.00 77 PHE A O 1
ATOM 615 N N . GLU A 1 78 ? -11.259 -3.253 -12.131 1.00 86.06 78 GLU A N 1
ATOM 616 C CA . GLU A 1 78 ? -11.166 -1.824 -11.865 1.00 86.06 78 GLU A CA 1
ATOM 617 C C . GLU A 1 78 ? -10.032 -1.469 -10.915 1.00 86.06 78 GLU A C 1
ATOM 619 O O . GLU A 1 78 ? -9.429 -0.410 -11.102 1.00 86.06 78 GLU A O 1
ATOM 624 N N . VAL A 1 79 ? -9.729 -2.326 -9.936 1.00 88.75 79 VAL A N 1
ATOM 625 C CA . VAL A 1 79 ? -8.803 -2.001 -8.835 1.00 88.75 79 VAL A CA 1
ATOM 626 C C . VAL A 1 79 ? -7.538 -2.856 -8.800 1.00 88.75 79 VAL A C 1
ATOM 628 O O . VAL A 1 79 ? -6.536 -2.400 -8.249 1.00 88.75 79 VAL A O 1
ATOM 631 N N . GLY A 1 80 ? -7.528 -3.991 -9.505 1.00 84.50 80 GLY A N 1
ATOM 632 C CA . GLY A 1 80 ? -6.375 -4.878 -9.673 1.00 84.50 80 GLY A CA 1
ATOM 633 C C . GLY A 1 80 ? -6.466 -6.112 -8.804 1.00 84.50 80 GLY A C 1
ATOM 634 O O . GLY A 1 80 ? -6.259 -5.954 -7.583 1.00 84.50 80 GLY A O 1
#

Sequence (80 aa):
MVGFRHMLYNMGILQMKEYPLPILCVGNITVGGTGKTPHVEAIVRMLQEHYNIAVLSRGYKRKTKGFREVFIDSTAFEVG